Protein AF-A0A0H5Q1N8-F1 (afdb_monomer_lite)

Organism: NCBI:txid198431

Secondary structure (DSSP, 8-state):
--EEHHHHHHHTT--HHHHHHHHHHS-GGGEEEEEETTEEEEEE-HHHHHHHHHHHHHHHHHHHHHHHHHHHHHHHHHHHHHHHHHHHHHHHHHHHHHHHHHHHHHHHHHHHHHHHHHHHHHHHHHHHHHHHHHHHS---------GGGG--

Sequence (152 aa):
MDKTIKELAEQYGMTKQAISYHIKKLPKEYKNFDTKNGVKILMVSPKGQAILEEMLSNKVEKEVSNFGSKELIEVKHQLELAELEIKHLQEQIKDKSEQINSLHQRLEESHKLLDQQQQLCAVSQKKIEELEDKQKEPVEPQQKKSWWKFWI

Radius of gyration: 54.45 Å; chains: 1; bounding box: 88×28×162 Å

Foldseek 3Di:
DWDFLVVLCVVVVHDSVVSVVLLVVDDCVQWDWDQDPNDTTITGHPVRVVVSVVVVVVVVVVVVVVVVVVVVVVVVVVVVVVVVVVVVVVVVVVVVVVVVVVVVVVVVVVVVVVVVVVVVVVVVVVVVVVVVVVVPPPPDPPPPPPPPPPPD

pLDDT: mean 84.8, std 14.1, range [48.09, 98.38]

InterPro domains:
  IPR036388 Winged helix-like DNA-binding domain superfamily [G3DSA:1.10.10.10] (2-93)
  IPR036390 Winged helix DNA-binding domain superfamily [SSF46785] (3-61)

Structure (mmCIF, N/CA/C/O backbone):
data_AF-A0A0H5Q1N8-F1
#
_entry.id   AF-A0A0H5Q1N8-F1
#
loop_
_atom_site.group_PDB
_atom_site.id
_atom_site.type_symbol
_atom_site.label_atom_id
_atom_site.label_alt_id
_atom_site.label_comp_id
_atom_site.label_asym_id
_atom_site.label_entity_id
_atom_site.label_seq_id
_atom_site.pdbx_PDB_ins_code
_atom_site.Cartn_x
_atom_site.Cartn_y
_atom_site.Cartn_z
_atom_site.occupancy
_atom_site.B_iso_or_equiv
_atom_site.auth_seq_id
_atom_site.auth_comp_id
_atom_site.auth_asym_id
_atom_site.auth_atom_id
_atom_site.pdbx_PDB_model_num
ATOM 1 N N . MET A 1 1 ? 21.957 5.514 -58.626 1.00 83.06 1 MET A N 1
ATOM 2 C CA . MET A 1 1 ? 22.757 6.708 -58.971 1.00 83.06 1 MET A CA 1
ATOM 3 C C . MET A 1 1 ? 23.591 7.109 -57.769 1.00 83.06 1 MET A C 1
ATOM 5 O O . MET A 1 1 ? 23.148 6.886 -56.642 1.00 83.06 1 MET A O 1
ATOM 9 N N . ASP A 1 2 ? 24.775 7.664 -58.009 1.00 87.50 2 ASP A N 1
ATOM 10 C CA . ASP A 1 2 ? 25.653 8.173 -56.955 1.00 87.50 2 ASP A CA 1
ATOM 11 C C . ASP A 1 2 ? 25.040 9.438 -56.339 1.00 87.50 2 ASP A C 1
ATOM 13 O O . ASP A 1 2 ? 24.528 10.295 -57.059 1.00 87.50 2 ASP A O 1
ATOM 17 N N . LYS A 1 3 ? 25.064 9.538 -55.007 1.00 90.88 3 LYS A N 1
ATOM 18 C CA . LYS A 1 3 ? 24.462 10.655 -54.262 1.00 90.88 3 LYS A CA 1
ATOM 19 C C . LYS A 1 3 ? 25.506 11.404 -53.456 1.00 90.88 3 LYS A C 1
ATOM 21 O O . LYS A 1 3 ? 26.433 10.814 -52.901 1.00 90.88 3 LYS A O 1
ATOM 26 N N . THR A 1 4 ? 25.340 12.712 -53.368 1.00 92.38 4 THR A N 1
ATOM 27 C CA . THR A 1 4 ? 26.166 13.596 -52.547 1.00 92.38 4 THR A CA 1
ATOM 28 C C . THR A 1 4 ? 25.781 13.507 -51.072 1.00 92.38 4 THR A C 1
ATOM 30 O O . THR 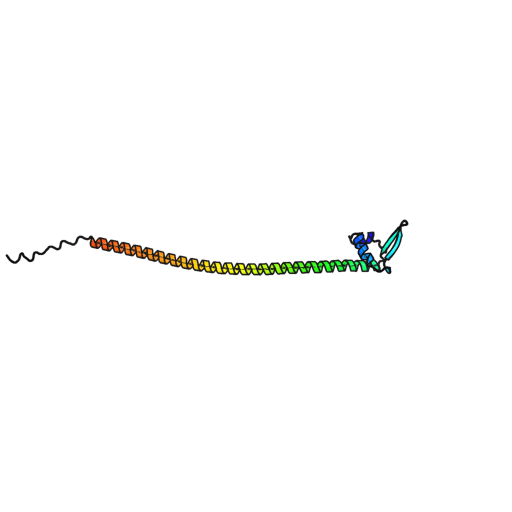A 1 4 ? 24.668 13.126 -50.713 1.00 92.38 4 THR A O 1
ATOM 33 N N . ILE A 1 5 ? 26.679 13.959 -50.190 1.00 90.56 5 ILE A N 1
ATOM 34 C CA . ILE A 1 5 ? 26.382 14.105 -48.752 1.00 90.56 5 ILE A CA 1
ATOM 35 C C . ILE A 1 5 ? 25.119 14.952 -48.526 1.00 90.56 5 ILE A C 1
ATOM 37 O O . ILE A 1 5 ? 24.359 14.676 -47.605 1.00 90.56 5 ILE A O 1
ATOM 41 N N . LYS A 1 6 ? 24.896 15.990 -49.348 1.00 91.94 6 LYS A N 1
ATOM 42 C CA . LYS A 1 6 ? 23.733 16.879 -49.220 1.00 91.94 6 LYS A CA 1
ATOM 43 C C . LYS A 1 6 ? 22.431 16.130 -49.509 1.00 91.94 6 LYS A C 1
ATOM 45 O O . LYS A 1 6 ? 21.514 16.225 -48.708 1.00 91.94 6 LYS A O 1
ATOM 50 N N . GLU A 1 7 ? 22.382 15.383 -50.606 1.00 91.25 7 GLU A N 1
ATOM 51 C CA . GLU A 1 7 ? 21.192 14.614 -50.994 1.00 91.25 7 GLU A CA 1
ATOM 52 C C . GLU A 1 7 ? 20.898 13.496 -49.989 1.00 91.25 7 GLU A C 1
ATOM 54 O O . GLU A 1 7 ? 19.746 13.267 -49.644 1.00 91.25 7 GLU A O 1
ATOM 59 N N . LEU A 1 8 ? 21.935 12.837 -49.462 1.00 90.81 8 LEU A N 1
ATOM 60 C CA . LEU A 1 8 ? 21.773 11.822 -48.417 1.00 90.81 8 LEU A CA 1
ATOM 61 C C . LEU A 1 8 ? 21.286 12.434 -47.095 1.00 90.81 8 LEU A C 1
ATOM 63 O O . LEU A 1 8 ? 20.432 11.862 -46.430 1.00 90.81 8 LEU A O 1
ATOM 67 N N . ALA A 1 9 ? 21.798 13.606 -46.715 1.00 90.94 9 ALA A N 1
ATOM 68 C CA . ALA A 1 9 ? 21.343 14.333 -45.529 1.00 90.94 9 ALA A CA 1
ATOM 69 C C . ALA A 1 9 ? 19.860 14.707 -45.619 1.00 90.94 9 ALA A C 1
ATOM 71 O O . ALA A 1 9 ? 19.118 14.499 -44.664 1.00 90.94 9 ALA A O 1
ATOM 72 N N . GLU A 1 10 ? 19.430 15.195 -46.780 1.00 92.44 10 GLU A N 1
ATOM 73 C CA . GLU A 1 10 ? 18.036 15.543 -47.044 1.00 92.44 10 GLU A CA 1
ATOM 74 C C . GLU A 1 10 ? 17.130 14.303 -47.075 1.00 92.44 10 GLU A C 1
ATOM 76 O O . GLU A 1 10 ? 16.086 14.299 -46.433 1.00 92.44 10 GLU A O 1
ATOM 81 N N . GLN A 1 11 ? 17.569 13.215 -47.720 1.00 89.00 11 GLN A N 1
ATOM 82 C CA . GLN A 1 11 ? 16.819 11.957 -47.789 1.00 89.00 11 GLN A CA 1
ATOM 83 C C . GLN A 1 11 ? 16.587 11.324 -46.409 1.00 89.00 11 GLN A C 1
ATOM 85 O O . GLN A 1 11 ? 15.504 10.810 -46.149 1.00 89.00 11 GLN A O 1
ATOM 90 N N . TYR A 1 12 ? 17.598 11.333 -45.538 1.00 87.31 12 TYR A N 1
ATOM 91 C CA . TYR A 1 12 ? 17.517 10.697 -44.220 1.00 87.31 12 TYR A CA 1
ATOM 92 C C . TYR A 1 12 ? 17.155 11.672 -43.086 1.00 87.31 12 TYR A C 1
ATOM 94 O O . TYR A 1 12 ? 17.229 11.294 -41.920 1.00 87.31 12 TYR A O 1
ATOM 102 N N . GLY A 1 13 ? 16.821 12.932 -43.396 1.00 86.56 13 GLY A N 1
ATOM 103 C CA . GLY A 1 13 ? 16.465 13.945 -42.392 1.00 86.56 13 GLY A CA 1
ATOM 104 C C . GLY A 1 13 ? 17.574 14.247 -41.374 1.00 86.56 13 GLY A C 1
ATOM 105 O O . GLY A 1 13 ? 17.298 14.676 -40.256 1.00 86.56 13 GLY A O 1
ATOM 106 N N . MET A 1 14 ? 18.836 14.005 -41.732 1.00 88.00 14 MET A N 1
ATOM 107 C CA . MET A 1 14 ? 19.992 14.149 -40.846 1.00 88.00 14 MET A CA 1
ATOM 108 C C . MET A 1 14 ? 20.868 15.332 -41.247 1.00 88.00 14 MET A C 1
ATOM 110 O O . MET A 1 14 ? 20.855 15.807 -42.379 1.00 88.00 14 MET A O 1
ATOM 114 N N . THR A 1 15 ? 21.713 15.800 -40.329 1.00 91.12 15 THR A N 1
ATOM 115 C CA . THR A 1 15 ? 22.682 16.849 -40.663 1.00 91.12 15 THR A CA 1
ATOM 116 C C . THR A 1 15 ? 23.763 16.315 -41.609 1.00 91.12 15 THR A C 1
ATOM 118 O O . THR A 1 15 ? 24.187 15.158 -41.532 1.00 91.12 15 THR A O 1
ATOM 121 N N . LYS A 1 16 ? 24.297 17.185 -42.479 1.00 91.62 16 LYS A N 1
ATOM 122 C CA . LYS A 1 16 ? 25.426 16.837 -43.370 1.00 91.62 16 LYS A CA 1
ATOM 123 C C . LYS A 1 16 ? 26.627 16.285 -42.597 1.00 91.62 16 LYS A C 1
ATOM 125 O O . LYS A 1 16 ? 27.355 15.437 -43.105 1.00 91.62 16 LYS A O 1
ATOM 130 N N . GLN A 1 17 ? 26.840 16.776 -41.376 1.00 90.81 17 GLN A N 1
ATOM 131 C CA . GLN A 1 17 ? 27.913 16.323 -40.495 1.00 90.81 17 GLN A CA 1
ATOM 132 C C . GLN A 1 17 ? 27.677 14.889 -40.004 1.00 90.81 17 GLN A C 1
ATOM 134 O O . GLN A 1 17 ? 28.605 14.082 -40.070 1.00 90.81 17 GLN A O 1
ATOM 139 N N . ALA A 1 18 ? 26.450 14.551 -39.590 1.00 87.94 18 ALA A N 1
ATOM 140 C CA . ALA A 1 18 ? 26.089 13.197 -39.170 1.00 87.94 18 ALA A CA 1
ATOM 141 C C . ALA A 1 18 ? 26.283 12.192 -40.314 1.00 87.94 18 ALA A C 1
ATOM 143 O O . ALA A 1 18 ? 27.005 11.207 -40.164 1.00 87.94 18 ALA A O 1
ATOM 144 N N . ILE A 1 19 ? 25.756 12.496 -41.503 1.00 90.56 19 ILE A N 1
ATOM 145 C CA . ILE A 1 19 ? 25.955 11.657 -42.693 1.00 90.56 19 ILE A CA 1
ATOM 146 C C . ILE A 1 19 ? 27.440 11.537 -43.060 1.00 90.56 19 ILE A C 1
ATOM 148 O O . ILE A 1 19 ? 27.921 10.441 -43.343 1.00 90.56 19 ILE A O 1
ATOM 152 N N . SER A 1 20 ? 28.204 12.632 -42.996 1.00 90.06 20 SER A N 1
ATOM 153 C CA . SER A 1 20 ? 29.650 12.617 -43.261 1.00 90.06 20 SER A CA 1
ATOM 154 C C . SER A 1 20 ? 30.413 11.705 -42.293 1.00 90.06 20 SER A C 1
ATOM 156 O O . SER A 1 20 ? 31.319 10.981 -42.708 1.00 90.06 20 SER A O 1
ATOM 158 N N . TYR A 1 21 ? 30.025 11.671 -41.015 1.00 92.38 21 TYR A N 1
ATOM 159 C CA . TYR A 1 21 ? 30.608 10.759 -40.031 1.00 92.38 21 TYR A CA 1
ATOM 160 C C . TYR A 1 21 ? 30.395 9.286 -40.406 1.00 92.38 21 TYR A C 1
ATOM 162 O O . TYR A 1 21 ? 31.340 8.498 -40.347 1.00 92.38 21 TYR A O 1
ATOM 170 N N . HIS A 1 22 ? 29.195 8.914 -40.855 1.00 88.44 22 HIS A N 1
ATOM 171 C CA . HIS A 1 22 ? 28.923 7.546 -41.302 1.00 88.44 22 HIS A CA 1
ATOM 172 C C . HIS A 1 22 ? 29.629 7.216 -42.623 1.00 88.44 22 HIS A C 1
ATOM 174 O O . HIS A 1 22 ? 30.243 6.158 -42.747 1.00 88.44 22 HIS A O 1
ATOM 180 N N . ILE A 1 23 ? 29.668 8.155 -43.572 1.00 88.94 23 ILE A N 1
ATOM 181 C CA . ILE A 1 23 ? 30.400 7.980 -44.833 1.00 88.94 23 ILE A CA 1
ATOM 182 C C . ILE A 1 23 ? 31.898 7.780 -44.585 1.00 88.94 23 ILE A C 1
ATOM 184 O O . ILE A 1 23 ? 32.528 7.000 -45.294 1.00 88.94 23 ILE A O 1
ATOM 188 N N . LYS A 1 24 ? 32.503 8.407 -43.565 1.00 88.75 24 LYS A N 1
ATOM 189 C CA . LYS A 1 24 ? 33.913 8.153 -43.209 1.00 88.75 24 LYS A CA 1
ATOM 190 C C . LYS A 1 24 ? 34.188 6.673 -42.921 1.00 88.75 24 LYS A C 1
ATOM 192 O O . LYS A 1 24 ? 35.255 6.207 -43.311 1.00 88.75 24 LYS A O 1
ATOM 197 N N . LYS A 1 25 ? 33.226 5.946 -42.341 1.00 87.31 25 LYS A N 1
ATOM 198 C CA . LYS A 1 25 ? 33.329 4.513 -42.013 1.00 87.31 25 LYS A CA 1
ATOM 199 C C . LYS A 1 25 ? 33.171 3.586 -43.221 1.00 87.31 25 LYS A C 1
ATOM 201 O O . LYS A 1 25 ? 33.566 2.430 -43.139 1.00 87.31 25 LYS A O 1
ATOM 206 N N . LEU A 1 26 ? 32.632 4.077 -44.340 1.00 88.62 26 LEU A N 1
ATOM 207 C CA . LEU A 1 26 ? 32.528 3.283 -45.563 1.00 88.62 26 LEU A CA 1
ATOM 208 C C . LEU A 1 26 ? 33.919 3.021 -46.173 1.00 88.62 26 LEU A C 1
ATOM 210 O O . LEU A 1 26 ? 34.787 3.904 -46.116 1.00 88.62 26 LEU A O 1
ATOM 214 N N . PRO A 1 27 ? 34.134 1.860 -46.816 1.00 87.62 27 PRO A N 1
ATOM 215 C CA . PRO A 1 27 ? 35.312 1.613 -47.643 1.00 87.62 27 PRO A CA 1
ATOM 216 C C . PRO A 1 27 ? 35.494 2.663 -48.746 1.00 87.62 27 PRO A C 1
ATOM 218 O O . PRO A 1 27 ? 34.530 3.261 -49.230 1.00 87.62 27 PRO A O 1
ATOM 221 N N . LYS A 1 28 ? 36.748 2.901 -49.152 1.00 86.00 28 LYS A N 1
ATOM 222 C CA . LYS A 1 28 ? 37.081 3.899 -50.186 1.00 86.00 28 LYS A CA 1
ATOM 223 C C . LYS A 1 28 ? 36.484 3.551 -51.553 1.00 86.00 28 LYS A C 1
ATOM 225 O O . LYS A 1 28 ? 36.153 4.459 -52.296 1.00 86.00 28 LYS A O 1
ATOM 230 N N . GLU A 1 29 ? 36.282 2.267 -51.835 1.00 86.81 29 GLU A N 1
ATOM 231 C CA . GLU A 1 29 ? 35.690 1.748 -53.081 1.00 86.81 29 GLU A CA 1
ATOM 232 C C . GLU A 1 29 ? 34.264 2.249 -53.339 1.00 86.81 29 GLU A C 1
ATOM 234 O O . GLU A 1 29 ? 33.804 2.281 -54.475 1.00 86.81 29 GLU A O 1
ATOM 239 N N . TYR A 1 30 ? 33.564 2.671 -52.285 1.00 86.56 30 TYR A N 1
ATOM 240 C CA . TYR A 1 30 ? 32.204 3.189 -52.388 1.00 86.56 30 TYR A CA 1
ATOM 241 C C . TYR A 1 30 ? 32.139 4.719 -52.413 1.00 86.56 30 TYR A C 1
ATOM 243 O O . TYR A 1 30 ? 31.036 5.273 -52.405 1.00 86.56 30 TYR A O 1
ATOM 251 N N . LYS A 1 31 ? 33.301 5.385 -52.419 1.00 88.50 31 LYS A N 1
ATOM 252 C CA . LYS A 1 31 ? 33.471 6.839 -52.382 1.00 88.50 31 LYS A CA 1
ATOM 253 C C . LYS A 1 31 ? 34.081 7.309 -53.690 1.00 88.50 31 LYS A C 1
ATOM 255 O O . LYS A 1 31 ? 35.249 7.053 -53.963 1.00 88.50 31 LYS A O 1
ATOM 260 N N . ASN A 1 32 ? 33.307 8.076 -54.436 1.00 86.44 32 ASN A N 1
ATOM 261 C CA . ASN A 1 32 ? 33.738 8.670 -55.689 1.00 86.44 32 ASN A CA 1
ATOM 262 C C . ASN A 1 32 ? 33.812 10.187 -55.543 1.00 86.44 32 ASN A C 1
ATOM 264 O O . ASN A 1 32 ? 33.145 10.779 -54.694 1.00 86.44 32 ASN A O 1
ATOM 268 N N . PHE A 1 33 ? 34.631 10.822 -56.371 1.00 86.12 33 PHE A N 1
ATOM 269 C CA . PHE A 1 33 ? 34.658 12.273 -56.486 1.00 86.12 33 PHE A CA 1
ATOM 270 C C . PHE A 1 33 ? 34.212 12.653 -57.884 1.00 86.12 33 PHE A C 1
ATOM 272 O O . PHE A 1 33 ? 34.771 12.162 -58.860 1.00 86.12 33 PHE A O 1
ATOM 279 N N . ASP A 1 34 ? 33.238 13.547 -57.957 1.00 83.44 34 ASP A N 1
ATOM 280 C CA . ASP A 1 34 ? 32.790 14.141 -59.208 1.00 83.44 34 ASP A CA 1
ATOM 281 C C . ASP A 1 34 ? 33.147 15.629 -59.225 1.00 83.44 34 ASP A C 1
ATOM 283 O O . ASP A 1 34 ? 33.229 16.271 -58.174 1.00 83.44 34 ASP A O 1
ATOM 287 N N . THR A 1 35 ? 33.402 16.181 -60.408 1.00 82.56 35 THR A N 1
ATOM 288 C CA . THR A 1 35 ? 33.743 17.598 -60.561 1.00 82.56 35 THR A CA 1
ATOM 289 C C . THR A 1 35 ? 32.535 18.337 -61.100 1.00 82.56 35 THR A C 1
ATOM 291 O O . THR A 1 35 ? 32.249 18.298 -62.292 1.00 82.56 35 THR A O 1
ATOM 294 N N . LYS A 1 36 ? 31.839 19.058 -60.220 1.00 76.38 36 LYS A N 1
ATOM 295 C CA . LYS A 1 36 ? 30.728 19.931 -60.608 1.00 76.38 36 LYS A CA 1
ATOM 296 C C . LYS A 1 36 ? 31.166 21.376 -60.429 1.00 76.38 36 LYS A C 1
ATOM 298 O O . LYS A 1 36 ? 31.622 21.755 -59.353 1.00 76.38 36 LYS A O 1
ATOM 303 N N . ASN A 1 37 ? 31.054 22.176 -61.488 1.00 76.44 37 ASN A N 1
ATOM 304 C CA . ASN A 1 37 ? 31.408 23.601 -61.491 1.00 76.44 37 ASN A CA 1
ATOM 305 C C . ASN A 1 37 ? 32.845 23.884 -60.998 1.00 76.44 37 ASN A C 1
ATOM 307 O O . ASN A 1 37 ? 33.071 24.816 -60.233 1.00 76.44 37 ASN A O 1
ATOM 311 N N . GLY A 1 38 ? 33.816 23.044 -61.379 1.00 76.00 38 GLY A N 1
ATOM 312 C CA . GLY A 1 38 ? 35.220 23.186 -60.963 1.00 76.00 38 GLY A CA 1
ATOM 313 C C . GLY A 1 38 ? 35.522 22.770 -59.515 1.00 76.00 38 GLY A C 1
ATOM 314 O O . GLY A 1 38 ? 36.674 22.843 -59.093 1.00 76.00 38 GLY A O 1
ATOM 315 N N . VAL A 1 39 ? 34.526 22.292 -58.759 1.00 82.00 39 VAL A N 1
ATOM 316 C CA . VAL A 1 39 ? 34.682 21.832 -57.372 1.00 82.00 39 VAL A CA 1
ATOM 317 C C . VAL A 1 39 ? 34.556 20.311 -57.303 1.00 82.00 39 VAL A C 1
ATOM 319 O O . VAL A 1 39 ? 33.611 19.728 -57.835 1.00 82.00 39 VAL A O 1
ATOM 322 N N . LYS A 1 40 ? 35.497 19.660 -56.608 1.00 83.69 40 LYS A N 1
ATOM 323 C CA . LYS A 1 40 ? 35.438 18.219 -56.319 1.00 83.69 40 LYS A CA 1
ATOM 324 C C . LYS A 1 40 ? 34.409 17.947 -55.221 1.00 83.69 40 LYS A C 1
ATOM 326 O O . LYS A 1 40 ? 34.581 18.389 -54.086 1.00 83.69 40 LYS A O 1
ATOM 331 N N . ILE A 1 41 ? 33.362 17.196 -55.544 1.00 86.88 41 ILE A N 1
ATOM 332 C CA . ILE A 1 41 ? 32.282 16.820 -54.629 1.00 86.88 41 ILE A CA 1
ATOM 333 C C . ILE A 1 41 ? 32.353 15.320 -54.349 1.00 86.88 41 ILE A C 1
ATOM 335 O O . ILE A 1 41 ? 32.429 14.512 -55.271 1.00 86.88 41 ILE A O 1
ATOM 339 N N . LEU A 1 42 ? 32.300 14.949 -53.067 1.00 87.88 42 LEU A N 1
ATOM 340 C CA . LEU A 1 42 ? 32.223 13.552 -52.645 1.00 87.88 42 LEU A CA 1
ATOM 341 C C . LEU A 1 42 ? 30.831 12.978 -52.937 1.00 87.88 42 LEU A C 1
ATOM 343 O O . LEU A 1 42 ? 29.818 13.520 -52.481 1.00 87.88 42 LEU A O 1
ATOM 347 N N . MET A 1 43 ? 30.811 11.846 -53.628 1.00 89.19 43 MET A N 1
ATOM 348 C CA . MET A 1 43 ? 29.624 11.069 -53.945 1.00 89.19 43 MET A CA 1
ATOM 349 C C . MET A 1 43 ? 29.754 9.637 -53.425 1.00 89.19 43 MET A C 1
ATOM 351 O O . MET A 1 43 ? 30.848 9.081 -53.323 1.00 89.19 43 MET A O 1
ATOM 355 N N . VAL A 1 44 ? 28.618 9.043 -53.075 1.00 91.06 44 VAL A N 1
ATOM 356 C CA . VAL A 1 44 ? 28.526 7.684 -52.540 1.00 91.06 44 VAL A CA 1
ATOM 357 C C . VAL A 1 44 ? 27.821 6.796 -53.554 1.00 91.06 44 VAL A C 1
ATOM 359 O O . VAL A 1 44 ? 26.697 7.095 -53.969 1.00 91.06 44 VAL A O 1
ATOM 362 N N . SER A 1 45 ? 28.466 5.687 -53.909 1.00 91.75 45 SER A N 1
ATOM 363 C CA . SER A 1 45 ? 27.913 4.678 -54.821 1.00 91.75 45 SER A CA 1
ATOM 364 C C . SER A 1 45 ? 26.639 4.015 -54.266 1.00 91.75 45 SER A C 1
ATOM 366 O O . SER A 1 45 ? 26.459 3.973 -53.046 1.00 91.75 45 SER A O 1
ATOM 368 N N . PRO A 1 46 ? 25.771 3.417 -55.105 1.00 90.00 46 PRO A N 1
ATOM 369 C CA . PRO A 1 46 ? 24.556 2.736 -54.648 1.00 90.00 46 PRO A CA 1
ATOM 370 C C . PRO A 1 46 ? 24.813 1.639 -53.605 1.00 90.00 46 PRO A C 1
ATOM 372 O O . PRO A 1 46 ? 24.062 1.519 -52.644 1.00 90.00 46 PRO A O 1
ATOM 375 N N . LYS A 1 47 ? 25.912 0.882 -53.740 1.00 87.88 47 LYS A N 1
ATOM 376 C CA . LYS A 1 47 ? 26.305 -0.138 -52.752 1.00 87.88 47 LYS A CA 1
ATOM 377 C C . LYS A 1 47 ? 26.689 0.490 -51.409 1.00 87.88 47 LYS A C 1
ATOM 379 O O . LYS A 1 47 ? 26.284 0.001 -50.362 1.00 87.88 47 LYS A O 1
ATOM 384 N N . GLY A 1 48 ? 27.411 1.613 -51.437 1.00 87.50 48 GLY A N 1
ATOM 385 C CA . GLY A 1 48 ? 27.724 2.383 -50.231 1.00 87.50 48 GLY A CA 1
ATOM 386 C C . GLY A 1 48 ? 26.486 2.983 -49.563 1.00 87.50 48 GLY A C 1
ATOM 387 O O . GLY A 1 48 ? 26.453 3.084 -48.341 1.00 87.50 48 GLY A O 1
ATOM 388 N N . GLN A 1 49 ? 25.465 3.349 -50.345 1.00 90.69 49 GLN A N 1
ATOM 389 C CA . GLN A 1 49 ? 24.184 3.840 -49.825 1.00 90.69 49 GLN A CA 1
ATOM 390 C C . GLN A 1 49 ? 23.410 2.743 -49.083 1.00 90.69 49 GLN A C 1
ATOM 392 O O . GLN A 1 49 ? 22.898 3.026 -48.008 1.00 90.69 49 GLN A O 1
ATOM 397 N N . ALA A 1 50 ? 23.388 1.507 -49.595 1.00 89.00 50 ALA A N 1
ATOM 398 C CA . ALA A 1 50 ? 22.742 0.376 -48.919 1.00 89.00 50 ALA A CA 1
ATOM 399 C C . ALA A 1 50 ? 23.420 0.035 -47.578 1.00 89.00 50 ALA A C 1
ATOM 401 O O . ALA A 1 50 ? 22.756 -0.140 -46.563 1.00 89.00 50 ALA A O 1
ATOM 402 N N . ILE A 1 51 ? 24.758 0.028 -47.545 1.00 87.56 51 ILE A N 1
ATOM 403 C CA . ILE A 1 51 ? 25.521 -0.185 -46.302 1.00 87.56 51 ILE A CA 1
ATOM 404 C C . ILE A 1 51 ? 25.267 0.957 -45.305 1.00 87.56 51 ILE A C 1
ATOM 406 O O . ILE A 1 51 ? 25.167 0.740 -44.099 1.00 87.56 51 ILE A O 1
ATOM 410 N N . LEU A 1 52 ? 25.178 2.193 -45.801 1.00 88.31 52 LEU A N 1
ATOM 411 C CA . LEU A 1 52 ? 24.865 3.354 -44.975 1.00 88.31 52 LEU A CA 1
ATOM 412 C C . LEU A 1 52 ? 23.473 3.228 -44.344 1.00 88.31 52 LEU A C 1
ATOM 414 O O . LEU A 1 52 ? 23.332 3.503 -43.159 1.00 88.31 52 LEU A O 1
ATOM 418 N N . GLU A 1 53 ? 22.477 2.798 -45.114 1.00 88.12 53 GLU A N 1
ATOM 419 C CA . GLU A 1 53 ? 21.112 2.555 -44.641 1.00 88.12 53 GLU A CA 1
ATOM 420 C C . GLU A 1 53 ? 21.082 1.495 -43.531 1.00 88.12 53 GLU A C 1
ATOM 422 O O . GLU A 1 53 ? 20.545 1.747 -42.454 1.00 88.12 53 GLU A O 1
ATOM 427 N N . GLU A 1 54 ? 21.777 0.371 -43.718 1.00 86.06 54 GLU A N 1
ATOM 428 C CA . GLU A 1 54 ? 21.906 -0.681 -42.703 1.00 86.06 54 GLU A CA 1
ATOM 429 C C . GLU A 1 54 ? 22.558 -0.168 -41.401 1.00 86.06 54 GLU A C 1
ATOM 431 O O . GLU A 1 54 ? 22.099 -0.462 -40.294 1.00 86.06 54 GLU A O 1
ATOM 436 N N . MET A 1 55 ? 23.615 0.648 -41.506 1.00 84.69 55 MET A N 1
ATOM 437 C CA . MET A 1 55 ? 24.271 1.253 -40.338 1.00 84.69 55 MET A CA 1
ATOM 438 C C . MET A 1 55 ? 23.352 2.201 -39.560 1.00 84.69 55 MET A C 1
ATOM 440 O O . MET A 1 55 ? 23.508 2.339 -38.344 1.00 84.69 55 MET A O 1
ATOM 444 N N . LEU A 1 56 ? 22.446 2.889 -40.256 1.00 84.62 56 LEU A N 1
ATOM 445 C CA . LEU A 1 56 ? 21.510 3.833 -39.654 1.00 84.62 56 LEU A CA 1
ATOM 446 C C . LEU A 1 56 ? 20.362 3.094 -38.960 1.00 84.62 56 LEU A C 1
ATOM 448 O O . LEU A 1 56 ? 20.088 3.387 -37.796 1.00 84.62 56 LEU A O 1
ATOM 452 N N . SER A 1 57 ? 19.776 2.085 -39.608 1.00 80.31 57 SER A N 1
ATOM 453 C CA . SER A 1 57 ? 18.699 1.263 -39.036 1.00 80.31 57 SER A CA 1
ATOM 454 C C . SER A 1 57 ? 19.145 0.512 -37.776 1.00 80.31 57 SER A C 1
ATOM 456 O O . SER A 1 57 ? 18.498 0.608 -36.734 1.00 80.31 57 SER A O 1
ATOM 458 N N . ASN A 1 58 ? 20.324 -0.120 -37.805 1.00 74.50 58 ASN A N 1
ATOM 459 C CA . ASN A 1 58 ? 20.874 -0.855 -36.656 1.00 74.50 58 ASN A CA 1
ATOM 460 C C . ASN A 1 58 ? 21.126 0.023 -35.416 1.00 74.50 58 ASN A C 1
ATOM 462 O O . ASN A 1 58 ? 21.168 -0.477 -34.289 1.00 74.50 58 ASN A O 1
ATOM 466 N N . LYS A 1 59 ? 21.358 1.330 -35.597 1.00 67.56 59 LYS A N 1
ATOM 467 C CA . LYS A 1 59 ? 21.534 2.263 -34.478 1.00 67.56 59 LYS A CA 1
ATOM 468 C C . LYS A 1 59 ? 20.196 2.571 -33.804 1.00 67.56 59 LYS A C 1
ATOM 470 O O . LYS A 1 59 ? 20.139 2.581 -32.578 1.00 67.56 59 LYS A O 1
ATOM 475 N N . VAL A 1 60 ? 19.145 2.779 -34.597 1.00 63.00 60 VAL A N 1
ATOM 476 C CA . VAL A 1 60 ? 17.792 3.051 -34.093 1.00 63.00 60 VAL A CA 1
ATOM 477 C C . VAL A 1 60 ? 17.283 1.866 -33.274 1.00 63.00 60 VAL A C 1
ATOM 479 O O . VAL A 1 60 ? 16.835 2.056 -32.147 1.00 63.00 60 VAL A O 1
ATOM 482 N N . GLU A 1 61 ? 17.442 0.639 -33.773 1.00 61.22 61 GLU A N 1
ATOM 483 C CA . GLU A 1 61 ? 17.001 -0.569 -33.061 1.00 61.22 61 GLU A CA 1
ATOM 484 C C . GLU A 1 61 ? 17.690 -0.743 -31.698 1.00 61.22 61 GLU A C 1
ATOM 486 O O . GLU A 1 61 ? 17.030 -1.041 -30.702 1.00 61.22 61 GLU A O 1
ATOM 491 N N . LYS A 1 62 ? 19.003 -0.485 -31.623 1.00 61.91 62 LYS A N 1
ATOM 492 C CA . LYS A 1 62 ? 19.775 -0.577 -30.371 1.00 61.91 62 LYS A CA 1
ATOM 493 C C . LYS A 1 62 ? 19.425 0.511 -29.358 1.00 61.91 62 LYS A C 1
ATOM 495 O O . LYS A 1 62 ? 19.496 0.269 -28.153 1.00 61.91 62 LYS A O 1
ATOM 500 N N . GLU A 1 63 ? 19.097 1.717 -29.816 1.00 60.22 63 GLU A N 1
ATOM 501 C CA . GLU A 1 63 ? 18.686 2.802 -28.921 1.00 60.22 63 GLU A CA 1
ATOM 502 C C . GLU A 1 63 ? 17.272 2.557 -28.370 1.00 60.22 63 GLU A C 1
ATOM 504 O O . GLU A 1 63 ? 17.058 2.708 -27.167 1.00 60.22 63 GLU A O 1
ATOM 509 N N . VAL A 1 64 ? 16.340 2.064 -29.196 1.00 59.72 64 VAL A N 1
ATOM 510 C CA . VAL A 1 64 ? 14.967 1.738 -28.767 1.00 59.72 64 VAL A CA 1
ATOM 511 C C . VAL A 1 64 ? 14.942 0.555 -27.789 1.00 59.72 64 VAL A C 1
ATOM 513 O O . VAL A 1 64 ? 14.242 0.613 -26.776 1.00 59.72 64 VAL A O 1
ATOM 516 N N . SER A 1 65 ? 15.741 -0.495 -28.020 1.00 59.22 65 SER A N 1
ATOM 517 C CA . SER A 1 65 ? 15.785 -1.671 -27.134 1.00 59.22 65 SER A CA 1
ATOM 518 C C . SER A 1 65 ? 16.353 -1.362 -25.743 1.00 59.22 65 SER A C 1
ATOM 520 O O . SER A 1 65 ? 15.895 -1.907 -24.736 1.00 59.22 65 SER A O 1
ATOM 522 N N . ASN A 1 66 ? 17.353 -0.480 -25.666 1.00 59.72 66 ASN A N 1
ATOM 523 C CA . ASN A 1 66 ? 17.990 -0.104 -24.402 1.00 59.72 66 ASN A CA 1
ATOM 524 C C . ASN A 1 66 ? 17.156 0.905 -23.605 1.00 59.72 66 ASN A C 1
ATOM 526 O O . ASN A 1 66 ? 17.157 0.864 -22.376 1.00 59.72 66 ASN A O 1
ATOM 530 N N . PHE A 1 67 ? 16.429 1.792 -24.288 1.00 55.78 67 PHE A N 1
ATOM 531 C CA . PHE A 1 67 ? 15.545 2.746 -23.627 1.00 55.78 67 PHE A CA 1
ATOM 532 C C . PHE A 1 67 ? 14.320 2.039 -23.027 1.00 55.78 67 PHE A C 1
ATOM 534 O O . PHE A 1 67 ? 14.059 2.166 -21.831 1.00 55.78 67 PHE A O 1
ATOM 541 N N . GLY A 1 68 ? 13.646 1.191 -23.815 1.00 60.47 68 GLY A N 1
ATOM 542 C CA . GLY A 1 68 ? 12.449 0.476 -23.362 1.00 60.47 68 GLY A CA 1
ATOM 543 C C . GLY A 1 68 ? 12.701 -0.542 -22.245 1.00 60.47 68 GLY A C 1
ATOM 544 O O . GLY A 1 68 ? 11.818 -0.793 -21.431 1.00 60.47 68 GLY A O 1
ATOM 545 N N . SER A 1 69 ? 13.905 -1.115 -22.154 1.00 64.75 69 SER A N 1
ATOM 546 C CA . SER A 1 69 ? 14.238 -2.075 -21.092 1.00 64.75 69 SER A CA 1
ATOM 547 C C . SER A 1 69 ? 14.497 -1.407 -19.742 1.00 64.75 69 SER A C 1
ATOM 549 O O . SER A 1 69 ? 14.068 -1.936 -18.718 1.00 64.75 69 SER A O 1
ATOM 551 N N . LYS A 1 70 ? 15.149 -0.239 -19.713 1.00 72.06 70 LYS A N 1
ATOM 552 C CA . LYS A 1 70 ? 15.462 0.455 -18.456 1.00 72.06 70 LYS A CA 1
ATOM 553 C C . LYS A 1 70 ? 14.217 1.059 -17.803 1.00 72.06 70 LYS A C 1
ATOM 555 O O . LYS A 1 70 ? 14.011 0.869 -16.608 1.00 72.06 70 LYS A O 1
ATOM 560 N N . GLU A 1 71 ? 13.372 1.717 -18.592 1.00 75.44 71 GLU A N 1
ATOM 561 C CA . GLU A 1 71 ? 12.126 2.325 -18.110 1.00 75.44 71 GLU A CA 1
ATOM 562 C C . GLU A 1 71 ? 11.132 1.259 -17.616 1.00 75.44 71 GLU A C 1
ATOM 564 O O . GLU A 1 71 ? 10.519 1.411 -16.562 1.00 75.44 71 GLU A O 1
ATOM 569 N N . LEU A 1 72 ? 11.055 0.107 -18.295 1.00 77.38 72 LEU A N 1
ATOM 570 C CA . LEU A 1 72 ? 10.214 -1.013 -17.865 1.00 77.38 72 LEU A CA 1
ATOM 571 C C . LEU A 1 72 ? 10.670 -1.632 -16.533 1.00 77.38 72 LEU A C 1
ATOM 573 O O . LEU A 1 72 ? 9.831 -2.033 -15.726 1.00 77.38 72 LEU A O 1
ATOM 577 N N . ILE A 1 73 ? 11.982 -1.740 -16.298 1.00 81.19 73 ILE A N 1
ATOM 578 C CA . ILE A 1 73 ? 12.527 -2.248 -15.027 1.00 81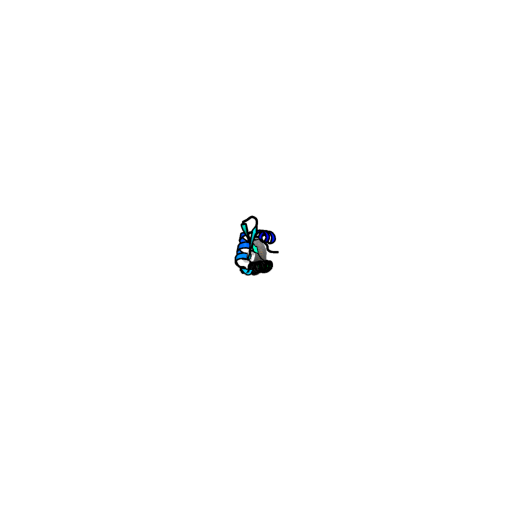.19 73 ILE A CA 1
ATOM 579 C C . ILE A 1 73 ? 12.201 -1.278 -13.888 1.00 81.19 73 ILE A C 1
ATOM 581 O O . ILE A 1 73 ? 11.790 -1.712 -12.814 1.00 81.19 73 ILE A O 1
ATOM 585 N N . GLU A 1 74 ? 12.337 0.024 -14.131 1.00 84.56 74 GLU A N 1
ATOM 586 C CA . GLU A 1 74 ? 12.052 1.052 -13.132 1.00 84.56 74 GLU A CA 1
ATOM 587 C C . GLU A 1 74 ? 10.564 1.099 -12.762 1.00 84.56 74 GLU A C 1
ATOM 589 O O . GLU A 1 74 ? 10.231 1.094 -11.577 1.00 84.56 74 GLU A O 1
ATOM 594 N N . VAL A 1 75 ? 9.666 1.019 -13.749 1.00 87.50 75 VAL A N 1
ATOM 595 C CA . VAL A 1 75 ? 8.215 0.931 -13.509 1.00 87.50 75 VAL A CA 1
ATOM 596 C C . VAL A 1 75 ? 7.850 -0.329 -12.720 1.00 87.50 75 VAL A C 1
ATOM 598 O O . VAL A 1 75 ? 7.049 -0.257 -11.791 1.00 87.50 75 VAL A O 1
ATOM 601 N N . LYS A 1 76 ? 8.452 -1.484 -13.038 1.00 88.56 76 LYS A N 1
ATOM 602 C CA . LYS A 1 76 ? 8.217 -2.725 -12.280 1.00 88.56 76 LYS A CA 1
ATOM 603 C C . LYS A 1 76 ? 8.659 -2.608 -10.825 1.00 88.56 76 LYS A C 1
ATOM 605 O O . LYS A 1 76 ? 7.922 -3.027 -9.942 1.00 88.56 76 LYS A O 1
ATOM 610 N N . HIS A 1 77 ? 9.826 -2.019 -10.580 1.00 90.00 77 HIS A N 1
ATOM 611 C CA . HIS A 1 77 ? 10.327 -1.817 -9.224 1.00 90.00 77 HIS A CA 1
ATOM 612 C C . HIS A 1 77 ? 9.438 -0.850 -8.426 1.00 90.00 77 HIS A C 1
ATOM 614 O O . HIS A 1 77 ? 9.134 -1.104 -7.264 1.00 90.00 77 HIS A O 1
ATOM 620 N N . GLN A 1 78 ? 8.969 0.238 -9.048 1.00 92.12 78 GLN A N 1
ATOM 621 C CA . GLN A 1 78 ? 8.021 1.155 -8.406 1.00 92.12 78 GLN A CA 1
ATOM 622 C C . GLN A 1 78 ? 6.689 0.470 -8.076 1.00 92.12 78 GLN A C 1
ATOM 624 O O . GLN A 1 78 ? 6.142 0.697 -7.000 1.00 92.12 78 GLN A O 1
ATOM 629 N N . LEU A 1 79 ? 6.190 -0.392 -8.968 1.00 93.44 79 LEU A N 1
ATOM 630 C CA . LEU A 1 79 ? 4.973 -1.163 -8.724 1.00 93.44 79 LEU A CA 1
ATOM 631 C C . LEU A 1 79 ? 5.141 -2.124 -7.539 1.00 93.44 79 LEU A C 1
ATOM 633 O O . LEU A 1 79 ? 4.278 -2.171 -6.670 1.00 93.44 79 LEU A O 1
ATOM 637 N N . GLU A 1 80 ? 6.265 -2.839 -7.466 1.00 94.00 80 GLU A N 1
ATOM 638 C CA . GLU A 1 80 ? 6.557 -3.765 -6.366 1.00 94.00 80 GLU A CA 1
ATOM 639 C C . GLU A 1 80 ? 6.655 -3.040 -5.013 1.00 94.00 80 GLU A C 1
ATOM 641 O O . GLU A 1 80 ? 6.089 -3.494 -4.017 1.00 94.00 80 GLU A O 1
ATOM 646 N N . LEU A 1 81 ? 7.300 -1.869 -4.977 1.00 94.50 81 LEU A N 1
ATOM 647 C CA . LEU A 1 81 ? 7.334 -1.027 -3.778 1.00 94.50 81 LEU A CA 1
ATOM 648 C C . LEU A 1 81 ? 5.935 -0.553 -3.368 1.00 94.50 81 LEU A C 1
ATOM 650 O O . LEU A 1 81 ? 5.592 -0.627 -2.189 1.00 94.50 81 LEU A O 1
ATOM 654 N N . ALA A 1 82 ? 5.118 -0.115 -4.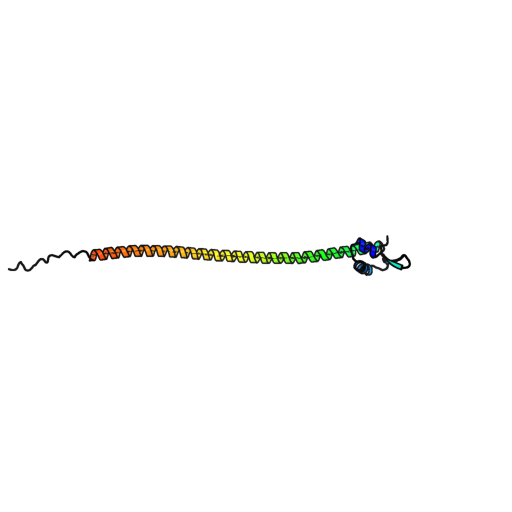329 1.00 95.25 82 ALA A N 1
ATOM 655 C CA . ALA A 1 82 ? 3.747 0.310 -4.062 1.00 95.25 82 ALA A CA 1
ATOM 656 C C . ALA A 1 82 ? 2.887 -0.848 -3.525 1.00 95.25 82 ALA A C 1
ATOM 658 O O . ALA A 1 82 ? 2.109 -0.662 -2.592 1.00 95.25 82 ALA A O 1
ATOM 659 N N . GLU A 1 83 ? 3.046 -2.061 -4.058 1.00 95.50 83 GLU A N 1
ATOM 660 C CA . GLU A 1 83 ? 2.351 -3.252 -3.557 1.00 95.50 83 GLU A CA 1
ATOM 661 C C . GLU A 1 83 ? 2.755 -3.605 -2.119 1.00 95.50 83 GLU A C 1
ATOM 663 O O . GLU A 1 83 ? 1.898 -3.976 -1.311 1.00 95.50 83 GLU A O 1
ATOM 668 N N . LEU A 1 84 ? 4.041 -3.482 -1.779 1.00 96.38 84 LEU A N 1
ATOM 669 C CA . LEU A 1 84 ? 4.524 -3.685 -0.411 1.00 96.38 84 LEU A CA 1
ATOM 670 C C . LEU A 1 84 ? 3.969 -2.629 0.549 1.00 96.38 84 LEU A C 1
ATOM 672 O O . LEU A 1 84 ? 3.522 -2.976 1.643 1.00 96.38 84 LEU A O 1
ATOM 676 N N . GLU A 1 85 ? 3.943 -1.363 0.135 1.00 96.75 85 GLU A N 1
ATOM 677 C CA . GLU A 1 85 ? 3.381 -0.272 0.933 1.00 96.75 85 GLU A CA 1
ATOM 678 C C . GLU A 1 85 ? 1.878 -0.466 1.168 1.00 96.75 85 GLU A C 1
ATOM 680 O O . GLU A 1 85 ? 1.412 -0.361 2.302 1.00 96.75 85 GLU A O 1
ATOM 685 N N . ILE A 1 86 ? 1.124 -0.856 0.134 1.00 97.44 86 ILE A N 1
ATOM 686 C CA . ILE A 1 86 ? -0.304 -1.176 0.256 1.00 97.44 86 ILE A CA 1
ATOM 687 C C . ILE A 1 86 ? -0.525 -2.317 1.252 1.00 97.44 86 ILE A C 1
ATOM 689 O O . ILE A 1 86 ? -1.383 -2.195 2.127 1.00 97.44 86 ILE A O 1
ATOM 693 N N . LYS A 1 87 ? 0.247 -3.408 1.162 1.00 97.38 87 LYS A N 1
ATOM 694 C CA . LYS A 1 87 ? 0.138 -4.533 2.107 1.00 97.38 87 LYS A CA 1
ATOM 695 C C . LYS A 1 87 ? 0.420 -4.092 3.540 1.00 97.38 87 LYS A C 1
ATOM 697 O O . LYS A 1 87 ? -0.340 -4.431 4.444 1.00 97.38 87 LYS A O 1
ATOM 702 N N . HIS A 1 88 ? 1.469 -3.299 3.739 1.00 97.38 88 HIS A N 1
ATOM 703 C CA . HIS A 1 88 ? 1.822 -2.788 5.058 1.00 97.38 88 HIS A CA 1
ATOM 704 C C . HIS A 1 88 ? 0.728 -1.877 5.637 1.00 97.38 88 HIS A C 1
ATOM 706 O O . HIS A 1 88 ? 0.363 -2.003 6.806 1.00 97.38 88 HIS A O 1
ATOM 712 N N . LEU A 1 89 ? 0.152 -0.992 4.819 1.00 97.88 89 LEU A N 1
ATOM 713 C CA . LEU A 1 89 ? -0.962 -0.136 5.229 1.00 97.88 89 LEU A CA 1
ATOM 714 C C . LEU A 1 89 ? -2.221 -0.949 5.558 1.00 97.88 89 LEU A C 1
ATOM 716 O O . LEU A 1 89 ? -2.905 -0.641 6.533 1.00 97.88 89 LEU A O 1
ATOM 720 N N . GLN A 1 90 ? -2.523 -1.999 4.792 1.00 97.81 90 GLN A N 1
ATOM 721 C CA . GLN A 1 90 ? -3.649 -2.896 5.071 1.00 97.81 90 GLN A CA 1
ATOM 722 C C . GLN A 1 90 ? -3.493 -3.619 6.412 1.00 97.81 90 GLN A C 1
ATOM 724 O O . GLN A 1 90 ? -4.457 -3.699 7.175 1.00 97.81 90 GLN A O 1
ATOM 729 N N . GLU A 1 91 ? -2.291 -4.105 6.721 1.00 97.75 91 GLU A N 1
ATOM 730 C CA . GLU A 1 91 ? -1.985 -4.739 8.005 1.00 97.75 91 GLU A CA 1
ATOM 731 C C . GLU A 1 91 ? -2.151 -3.749 9.166 1.00 97.75 91 GLU A C 1
ATOM 733 O O . GLU A 1 91 ? -2.882 -4.026 10.115 1.00 97.75 91 GLU A O 1
ATOM 738 N N . GLN A 1 92 ? -1.615 -2.530 9.035 1.00 97.81 92 GLN A N 1
ATOM 739 C CA . GLN A 1 92 ? -1.810 -1.482 10.041 1.00 97.81 92 GLN A CA 1
ATOM 740 C C . GLN A 1 92 ? -3.285 -1.118 10.255 1.00 97.81 92 GLN A C 1
ATOM 742 O O . GLN A 1 92 ? -3.705 -0.872 11.388 1.00 97.81 92 GLN A O 1
ATOM 747 N N . ILE A 1 93 ? -4.079 -1.044 9.181 1.00 98.12 93 ILE A N 1
ATOM 748 C CA . ILE A 1 93 ? -5.521 -0.781 9.277 1.00 98.12 93 ILE A CA 1
ATOM 749 C C . ILE A 1 93 ? -6.206 -1.908 10.048 1.00 98.12 93 ILE A C 1
ATOM 751 O O . ILE A 1 93 ? -7.039 -1.631 10.916 1.00 98.12 93 ILE A O 1
ATOM 755 N N . LYS A 1 94 ? -5.855 -3.164 9.760 1.00 98.12 94 LYS A N 1
ATOM 756 C CA . LYS A 1 94 ? -6.409 -4.327 10.451 1.00 98.12 94 LYS A CA 1
ATOM 757 C C . LYS A 1 94 ? -6.091 -4.285 11.947 1.00 98.12 94 LYS A C 1
ATOM 759 O O . LYS A 1 94 ? -7.021 -4.316 12.750 1.00 98.12 94 LYS A O 1
ATOM 764 N N . ASP A 1 95 ? -4.825 -4.095 12.309 1.00 98.00 95 ASP A N 1
ATOM 765 C CA . ASP A 1 95 ? -4.385 -4.029 13.707 1.00 98.00 95 ASP A CA 1
ATOM 766 C C . ASP A 1 95 ? -5.080 -2.894 14.470 1.00 98.00 95 ASP A C 1
ATOM 768 O O . ASP A 1 95 ? -5.592 -3.081 15.576 1.00 98.00 95 ASP A O 1
ATOM 772 N N . LYS A 1 96 ? -5.163 -1.702 13.864 1.00 97.81 96 LYS A N 1
ATOM 773 C CA . LYS A 1 96 ? -5.880 -0.562 14.456 1.00 97.81 96 LYS A CA 1
ATOM 774 C C . LYS A 1 96 ? -7.372 -0.846 14.619 1.00 97.81 96 LYS A C 1
ATOM 776 O O . LYS A 1 96 ? -7.949 -0.456 15.631 1.00 97.81 96 LYS A O 1
ATOM 781 N N . SER A 1 97 ? -7.996 -1.525 13.660 1.00 97.94 97 SER A N 1
ATOM 782 C CA . SER A 1 97 ? -9.415 -1.893 13.741 1.00 97.94 97 SER A CA 1
ATOM 783 C C . SER A 1 97 ? -9.669 -2.879 14.883 1.00 97.94 97 SER A C 1
ATOM 785 O O . SER A 1 97 ? -10.623 -2.714 15.642 1.00 97.94 97 SER A O 1
ATOM 787 N N . GLU A 1 98 ? -8.791 -3.868 15.062 1.00 98.12 98 GLU A N 1
ATOM 788 C CA . GLU A 1 98 ? -8.860 -4.816 16.180 1.00 98.12 98 GLU A CA 1
ATOM 789 C C . GLU A 1 98 ? -8.685 -4.113 17.535 1.00 98.12 98 GLU A C 1
ATOM 791 O O . GLU A 1 98 ? -9.465 -4.350 18.463 1.00 98.12 98 GLU A O 1
ATOM 796 N N . GLN A 1 99 ? -7.734 -3.179 17.640 1.00 98.06 99 GLN A N 1
ATOM 797 C CA . GLN A 1 99 ? -7.560 -2.356 18.842 1.00 98.06 99 GLN A CA 1
ATOM 798 C C . GLN A 1 99 ? -8.804 -1.514 19.152 1.00 98.06 99 GLN A C 1
ATOM 800 O O . GLN A 1 99 ? -9.240 -1.464 20.302 1.00 98.06 99 GLN A O 1
ATOM 805 N N . ILE A 1 100 ? -9.405 -0.882 18.138 1.00 98.25 100 ILE A N 1
ATOM 806 C CA . ILE A 1 100 ? -10.636 -0.096 18.296 1.00 98.25 100 ILE A CA 1
ATOM 807 C C . ILE A 1 100 ? -11.785 -0.979 18.788 1.00 98.25 100 ILE A C 1
ATOM 809 O O . ILE A 1 100 ? -12.528 -0.559 19.675 1.00 98.25 100 ILE A O 1
ATOM 813 N N . ASN A 1 101 ? -11.926 -2.194 18.255 1.00 98.12 101 ASN A N 1
ATOM 814 C CA . ASN A 1 101 ? -12.965 -3.131 18.687 1.00 98.12 101 ASN A CA 1
ATOM 815 C C . ASN A 1 101 ? -12.772 -3.561 20.148 1.00 98.12 101 ASN A C 1
ATOM 817 O O . ASN A 1 101 ? -13.728 -3.545 20.921 1.00 98.12 101 ASN A O 1
ATOM 821 N N . SER A 1 102 ? -11.538 -3.876 20.547 1.00 97.88 102 SER A N 1
ATOM 822 C CA . SER A 1 102 ? -11.201 -4.212 21.937 1.00 97.88 102 SER A CA 1
ATOM 823 C C . SER A 1 102 ? -11.505 -3.055 22.898 1.00 97.88 102 SER A C 1
ATOM 825 O O . SER A 1 102 ? -12.126 -3.245 23.947 1.00 97.88 102 SER A O 1
ATOM 827 N N . LEU A 1 103 ? -11.149 -1.824 22.515 1.00 98.25 103 LEU A N 1
ATOM 828 C CA . LEU A 1 103 ? -11.467 -0.631 23.300 1.00 98.25 103 LEU A CA 1
ATOM 829 C C . LEU A 1 103 ? -12.977 -0.395 23.411 1.00 98.25 103 LEU A C 1
ATOM 831 O O . LEU A 1 103 ? -13.446 -0.067 24.499 1.00 98.25 103 LEU A O 1
ATOM 835 N N . HIS A 1 104 ? -13.742 -0.599 22.334 1.00 98.19 104 HIS A N 1
ATOM 836 C CA . HIS A 1 104 ? -15.204 -0.495 22.373 1.00 98.19 104 HIS A CA 1
ATOM 837 C C . HIS A 1 104 ? -15.838 -1.535 23.297 1.00 98.19 104 HIS A C 1
ATOM 839 O O . HIS A 1 104 ? -16.715 -1.178 24.077 1.00 98.19 104 HIS A O 1
ATOM 845 N N . GLN A 1 105 ? -15.380 -2.790 23.264 1.00 98.19 105 GLN A N 1
ATOM 846 C CA . GLN A 1 105 ? -15.877 -3.830 24.172 1.00 98.19 105 GLN A CA 1
ATOM 847 C C . GLN A 1 105 ? -15.628 -3.457 25.634 1.00 98.19 105 GLN A C 1
ATOM 849 O O . GLN A 1 105 ? -16.543 -3.490 26.454 1.00 98.19 105 GLN A O 1
ATOM 854 N N . ARG A 1 106 ? -14.411 -3.007 25.952 1.00 97.38 106 ARG A N 1
ATOM 855 C CA . ARG A 1 106 ? -14.066 -2.572 27.309 1.00 97.38 106 ARG A CA 1
ATOM 856 C C . ARG A 1 106 ? -14.866 -1.344 27.749 1.00 97.38 106 ARG A C 1
ATOM 858 O O . ARG A 1 106 ? -15.226 -1.229 28.921 1.00 97.38 106 ARG A O 1
ATOM 865 N N . LEU A 1 107 ? -15.141 -0.423 26.825 1.00 98.19 107 LEU A N 1
ATOM 866 C CA . LEU A 1 107 ? -16.021 0.714 27.074 1.00 98.19 107 LEU A CA 1
ATOM 867 C C . LEU A 1 107 ? -17.429 0.211 27.419 1.00 98.19 107 LEU A C 1
ATOM 869 O O . LEU A 1 107 ? -17.968 0.579 28.456 1.00 98.19 107 LEU A O 1
ATOM 873 N N . GLU A 1 108 ? -17.998 -0.681 26.612 1.00 98.25 108 GLU A N 1
ATOM 874 C CA . GLU A 1 108 ? -19.332 -1.241 26.844 1.00 98.25 108 GLU A CA 1
ATOM 875 C C . GLU A 1 108 ? -19.437 -1.951 28.205 1.00 98.25 108 GLU A C 1
ATOM 877 O O . GLU A 1 108 ? -20.397 -1.737 28.947 1.00 98.25 108 GLU A O 1
ATOM 882 N N . GLU A 1 109 ? -18.430 -2.742 28.577 1.00 98.06 109 GLU A N 1
ATOM 883 C CA . GLU A 1 109 ? -18.338 -3.376 29.897 1.00 98.06 109 GLU A CA 1
ATOM 884 C C . GLU A 1 109 ? -18.293 -2.344 31.031 1.00 98.06 109 GLU A C 1
ATOM 886 O O . GLU A 1 109 ? -19.026 -2.471 32.012 1.00 98.06 109 GLU A O 1
ATOM 891 N N . SER A 1 110 ? -17.486 -1.290 30.883 1.00 98.00 110 SER A N 1
ATOM 892 C CA . SER A 1 110 ? -17.407 -0.193 31.853 1.00 98.00 110 SER A CA 1
ATOM 893 C C . SER A 1 110 ? -18.757 0.510 32.031 1.00 98.00 110 SER A C 1
ATOM 895 O O . SER A 1 110 ? -19.187 0.757 33.157 1.00 98.00 110 SER A O 1
ATOM 897 N N . HIS A 1 111 ? -19.475 0.771 30.933 1.00 97.81 111 HIS A N 1
ATOM 898 C CA . HIS A 1 111 ? -20.812 1.366 30.977 1.00 97.81 111 HIS A CA 1
ATOM 899 C C . HIS A 1 111 ? -21.825 0.453 31.683 1.00 97.81 111 HIS A C 1
ATOM 901 O O . HIS A 1 111 ? -22.612 0.940 32.493 1.00 97.81 111 HIS A O 1
ATOM 907 N N . LYS A 1 112 ? -21.782 -0.865 31.436 1.00 98.19 112 LYS A N 1
ATOM 908 C CA . LYS A 1 112 ? -22.636 -1.842 32.136 1.00 98.19 112 LYS A CA 1
ATOM 909 C C . LYS A 1 112 ? -22.355 -1.873 33.637 1.00 98.19 112 LYS A C 1
ATOM 911 O O . LYS A 1 112 ? -23.290 -1.854 34.431 1.00 98.19 112 LYS A O 1
ATOM 916 N N . LEU A 1 113 ? -21.082 -1.895 34.032 1.00 98.12 113 LEU A N 1
ATOM 917 C CA . LEU A 1 113 ? -20.688 -1.870 35.444 1.00 98.12 113 LEU A CA 1
ATOM 918 C C . LEU A 1 113 ? -21.111 -0.566 36.128 1.00 98.12 113 LEU A C 1
ATOM 920 O O . LEU A 1 113 ? -21.574 -0.587 37.267 1.00 98.12 113 LEU A O 1
ATOM 924 N N . LEU A 1 114 ? -20.988 0.566 35.432 1.00 98.19 114 LEU A N 1
ATOM 925 C CA . LEU A 1 114 ? -21.424 1.860 35.944 1.00 98.19 114 LEU A CA 1
ATOM 926 C C . LEU A 1 114 ? -22.940 1.896 36.172 1.00 98.19 114 LEU A C 1
ATOM 928 O O . LEU A 1 114 ? -23.377 2.343 37.230 1.00 98.19 114 LEU A O 1
ATOM 932 N N . ASP A 1 115 ? -23.729 1.398 35.219 1.00 98.38 115 ASP A N 1
ATOM 933 C CA . ASP A 1 115 ? -25.188 1.304 35.351 1.00 98.38 115 ASP A CA 1
ATOM 934 C C . ASP A 1 115 ? -25.585 0.406 36.536 1.00 98.38 115 ASP A C 1
ATOM 936 O O . ASP A 1 115 ? -26.378 0.805 37.390 1.00 98.38 115 ASP A O 1
ATOM 940 N N . GLN A 1 116 ? -24.943 -0.759 36.676 1.00 97.94 116 GLN A N 1
ATOM 941 C CA . GLN A 1 116 ? -25.142 -1.641 37.832 1.00 97.94 116 GLN A CA 1
ATOM 942 C C . GLN A 1 116 ? -24.826 -0.933 39.155 1.00 97.94 116 GLN A C 1
ATOM 944 O O . GLN A 1 116 ? -25.606 -1.015 40.106 1.00 97.94 116 GLN A O 1
ATOM 949 N N . GLN A 1 117 ? -23.715 -0.197 39.221 1.00 97.81 117 GLN A N 1
ATOM 950 C CA . GLN A 1 117 ? -23.333 0.547 40.418 1.00 97.81 117 GLN A CA 1
ATOM 951 C C . GLN A 1 117 ? -24.342 1.656 40.750 1.00 97.81 117 GLN A C 1
ATOM 953 O O . GLN A 1 117 ? -24.672 1.854 41.921 1.00 97.81 117 GLN A O 1
ATOM 958 N N . GLN A 1 118 ? -24.855 2.368 39.742 1.00 97.44 118 GLN A N 1
ATOM 959 C CA . GLN A 1 118 ? -25.879 3.401 39.925 1.00 97.44 118 GLN A CA 1
ATOM 960 C C . GLN A 1 118 ? -27.184 2.807 40.466 1.00 97.44 118 GLN A C 1
ATOM 962 O O . GLN A 1 118 ? -27.753 3.343 41.420 1.00 97.44 118 GLN A O 1
ATOM 967 N N . GLN A 1 119 ? -27.625 1.672 39.918 1.00 97.75 119 GLN A N 1
ATOM 968 C CA . GLN A 1 119 ? -28.818 0.967 40.389 1.00 97.75 119 GLN A CA 1
ATOM 969 C C . GLN A 1 119 ? -28.663 0.486 41.835 1.00 97.75 119 GLN A C 1
ATOM 971 O O . GLN A 1 119 ? -29.545 0.729 42.661 1.00 97.75 119 GLN A O 1
ATOM 976 N N . LEU A 1 120 ? -27.533 -0.146 42.167 1.00 97.56 120 LEU A N 1
ATOM 977 C CA . LEU A 1 120 ? -27.249 -0.601 43.529 1.00 97.56 120 LEU A CA 1
ATOM 978 C C . LEU A 1 120 ? -27.227 0.565 44.520 1.00 97.56 120 LEU A C 1
ATOM 980 O O . LEU A 1 120 ? -27.829 0.460 45.587 1.00 97.56 120 LEU A O 1
ATOM 984 N N . CYS A 1 121 ? -26.603 1.686 44.149 1.00 96.88 121 CYS A N 1
ATOM 985 C CA . CYS A 1 121 ? -26.555 2.889 44.975 1.00 96.88 121 CYS A CA 1
ATOM 986 C C . CYS A 1 121 ? -27.964 3.448 45.247 1.00 96.88 121 CYS A C 1
ATOM 988 O O . CYS A 1 121 ? -28.312 3.743 46.392 1.00 96.88 121 CYS A O 1
ATOM 990 N N . ALA A 1 122 ? -28.816 3.510 44.218 1.00 96.75 122 ALA A N 1
ATOM 991 C CA . ALA A 1 122 ? -30.202 3.952 44.357 1.00 96.75 122 ALA A CA 1
ATOM 992 C C . ALA A 1 122 ? -31.021 3.028 45.276 1.00 96.75 122 AL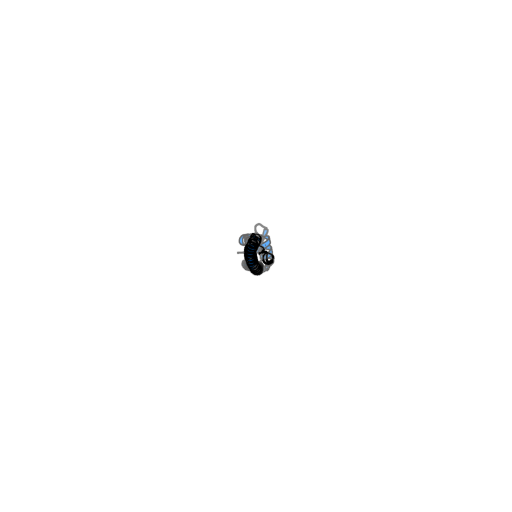A A C 1
ATOM 994 O O . ALA A 1 122 ? -31.800 3.505 46.102 1.00 96.75 122 ALA A O 1
ATOM 995 N N . VAL A 1 123 ? -30.835 1.708 45.167 1.00 96.56 123 VAL A N 1
ATOM 996 C CA . VAL A 1 123 ? -31.485 0.728 46.052 1.00 96.56 123 VAL A CA 1
ATOM 997 C C . VA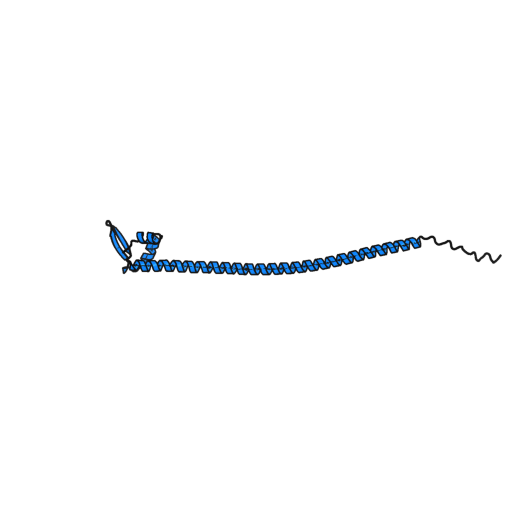L A 1 123 ? -30.982 0.867 47.488 1.00 96.56 123 VAL A C 1
ATOM 999 O O . VAL A 1 123 ? -31.795 0.885 48.413 1.00 96.56 123 VAL A O 1
ATOM 1002 N N . SER A 1 124 ? -29.669 1.004 47.695 1.00 94.12 124 SER A N 1
ATOM 1003 C CA . SER A 1 124 ? -29.106 1.191 49.034 1.00 94.12 124 SER A CA 1
ATOM 1004 C C . SER A 1 124 ? -29.584 2.485 49.682 1.00 94.12 124 SER A C 1
ATOM 1006 O O . SER A 1 124 ? -29.935 2.467 50.856 1.00 94.12 124 SER A O 1
ATOM 1008 N N . GLN A 1 125 ? -29.678 3.575 48.915 1.00 94.31 125 GLN A N 1
ATOM 1009 C CA . GLN A 1 125 ? -30.147 4.867 49.409 1.00 94.31 125 GLN A CA 1
ATOM 1010 C C . GLN A 1 125 ? -31.601 4.780 49.883 1.00 94.31 125 GLN A C 1
ATOM 1012 O O . GLN A 1 125 ? -31.895 5.133 51.023 1.00 94.31 125 GLN A O 1
ATOM 1017 N N . LYS A 1 126 ? -32.488 4.192 49.067 1.00 94.50 126 LYS A N 1
ATOM 1018 C CA . LYS A 1 126 ? -33.879 3.923 49.470 1.00 94.50 126 LYS A CA 1
ATOM 1019 C C . LYS A 1 126 ? -33.954 3.064 50.727 1.00 94.50 126 LYS A C 1
ATOM 1021 O O . LYS A 1 126 ? -34.793 3.296 51.590 1.00 94.50 126 LYS A O 1
ATOM 1026 N N . LYS A 1 127 ? -33.077 2.063 50.847 1.00 93.62 127 LYS A N 1
ATOM 1027 C CA . LYS A 1 127 ? -33.079 1.183 52.016 1.00 93.62 127 LYS A CA 1
ATOM 1028 C C . LYS A 1 127 ? -32.641 1.898 53.289 1.00 93.62 127 LYS A C 1
ATOM 1030 O O . LYS A 1 127 ? -33.189 1.612 54.349 1.00 93.62 127 LYS A O 1
ATOM 1035 N N . ILE A 1 128 ? -31.669 2.799 53.184 1.00 93.50 128 ILE A N 1
ATOM 1036 C CA . ILE A 1 128 ? -31.229 3.646 54.294 1.00 93.50 128 ILE A CA 1
ATOM 1037 C C . ILE A 1 128 ? -32.376 4.561 54.727 1.00 93.50 128 ILE A C 1
ATOM 1039 O O . ILE A 1 128 ? -32.703 4.567 55.908 1.00 93.50 128 ILE A O 1
ATOM 1043 N N . GLU A 1 129 ? -33.048 5.228 53.786 1.00 91.94 129 GLU A N 1
ATOM 1044 C CA . GLU A 1 129 ? -34.217 6.079 54.065 1.00 91.94 129 GLU A CA 1
ATOM 1045 C C . GLU A 1 129 ? -35.330 5.305 54.793 1.00 91.94 129 GLU A C 1
ATOM 1047 O O . GLU A 1 129 ? -35.769 5.718 55.863 1.00 91.94 129 GLU A O 1
ATOM 1052 N N . GLU A 1 130 ? -35.705 4.114 54.305 1.00 91.75 130 GLU A N 1
ATOM 1053 C CA . GLU A 1 130 ? -36.687 3.248 54.981 1.00 91.75 130 GLU A CA 1
ATOM 1054 C C . GLU A 1 130 ? -36.287 2.881 56.422 1.00 91.75 130 GLU A C 1
ATOM 1056 O O . GLU A 1 130 ? -37.146 2.710 57.291 1.00 91.75 130 GLU A O 1
ATOM 1061 N N . LEU A 1 131 ? -34.993 2.666 56.679 1.00 89.19 131 LEU A N 1
ATOM 1062 C CA . LEU A 1 131 ? -34.488 2.311 58.007 1.00 89.19 131 LEU A CA 1
ATOM 1063 C C . LEU A 1 131 ? -34.437 3.524 58.939 1.00 89.19 131 LEU A C 1
ATOM 1065 O O . LEU A 1 131 ? -34.743 3.384 60.124 1.00 89.19 131 LEU A O 1
ATOM 1069 N N . GLU A 1 132 ? -34.065 4.693 58.421 1.00 87.62 132 GLU A N 1
ATOM 1070 C CA . GLU A 1 132 ? -34.104 5.954 59.160 1.00 87.62 132 GLU A CA 1
ATOM 1071 C C . GLU A 1 132 ? -35.537 6.329 59.545 1.00 87.62 132 GLU A C 1
ATOM 1073 O O . GLU A 1 132 ? -35.775 6.734 60.683 1.00 87.62 132 GLU A O 1
ATOM 1078 N N . ASP A 1 133 ? -36.501 6.133 58.645 1.00 83.50 133 ASP A N 1
ATOM 1079 C CA . ASP A 1 133 ? -37.917 6.389 58.917 1.00 83.50 133 ASP A CA 1
ATOM 1080 C C . ASP A 1 133 ? -38.470 5.435 59.984 1.00 83.50 133 ASP A C 1
ATOM 1082 O O . ASP A 1 133 ? -39.133 5.876 60.924 1.00 83.50 133 ASP A O 1
ATOM 1086 N N . LYS A 1 134 ? -38.110 4.144 59.933 1.00 79.12 134 LYS A N 1
ATOM 1087 C CA . LYS A 1 134 ? -38.470 3.171 60.982 1.00 79.12 134 LYS A CA 1
ATOM 1088 C C . LYS A 1 134 ? -37.853 3.481 62.345 1.00 79.12 134 LYS A C 1
ATOM 1090 O O . LYS A 1 134 ? -38.445 3.138 63.361 1.00 79.12 134 LYS A O 1
ATOM 1095 N N . GLN A 1 135 ? -36.675 4.105 62.395 1.00 67.88 135 GLN A N 1
ATOM 1096 C CA . GLN A 1 135 ? -36.073 4.555 63.658 1.00 67.88 135 GLN A CA 1
ATOM 1097 C C . GLN A 1 135 ? -36.711 5.841 64.203 1.00 67.88 135 GLN A C 1
ATOM 1099 O O . GLN A 1 135 ? -36.593 6.111 65.398 1.00 67.88 135 GLN A O 1
ATOM 1104 N N . LYS A 1 136 ? -37.374 6.632 63.351 1.00 63.03 136 LYS A N 1
ATOM 1105 C CA . LYS A 1 136 ? -38.092 7.856 63.737 1.00 63.03 136 LYS A CA 1
ATOM 1106 C C . LYS A 1 136 ? -39.549 7.609 64.132 1.00 63.03 136 LYS A C 1
ATOM 1108 O O . LYS A 1 136 ? -40.159 8.524 64.688 1.00 63.03 136 LYS A O 1
ATOM 1113 N N . GLU A 1 137 ? -40.110 6.421 63.887 1.00 51.53 137 GLU A N 1
ATOM 1114 C CA . GLU A 1 137 ? -41.413 6.065 64.456 1.00 51.53 137 GLU A CA 1
ATOM 1115 C C . GLU A 1 137 ? -41.345 6.180 65.989 1.00 51.53 137 GLU A C 1
ATOM 1117 O O . GLU A 1 137 ? -40.413 5.659 66.613 1.00 51.53 137 GLU A O 1
ATOM 1122 N N . PRO A 1 138 ? -42.288 6.902 66.624 1.00 49.75 138 PRO A N 1
ATOM 1123 C CA . PRO A 1 138 ? -42.250 7.107 68.058 1.00 49.75 138 PRO A CA 1
ATOM 1124 C C . PRO A 1 138 ? -42.346 5.744 68.731 1.00 49.75 138 PRO A C 1
ATOM 1126 O O . PRO A 1 138 ? -43.318 5.018 68.531 1.00 49.75 138 PRO A O 1
ATOM 1129 N N . VAL A 1 139 ? -41.341 5.411 69.545 1.00 55.62 139 VAL A N 1
ATOM 1130 C CA . VAL A 1 139 ? -41.427 4.313 70.508 1.00 55.62 139 VAL A CA 1
ATOM 1131 C C . VAL A 1 139 ? -42.734 4.525 71.263 1.00 55.62 139 VAL A C 1
ATOM 1133 O O . VAL A 1 139 ? -42.850 5.489 72.026 1.00 55.62 139 VAL A O 1
ATOM 1136 N N . GLU A 1 140 ? -43.733 3.678 70.991 1.00 53.50 140 GLU A N 1
ATOM 1137 C CA . GLU A 1 140 ? -45.002 3.685 71.712 1.00 53.50 140 GLU A CA 1
ATOM 1138 C C . GLU A 1 140 ? -44.679 3.806 73.201 1.00 53.50 140 GLU A C 1
ATOM 1140 O O . GLU A 1 140 ? -43.796 3.081 73.684 1.00 53.50 140 GLU A O 1
ATOM 1145 N N . PRO A 1 141 ? -45.324 4.720 73.948 1.00 48.09 141 PRO A N 1
ATOM 1146 C CA . PRO A 1 141 ? -45.048 4.852 75.361 1.00 48.09 141 PRO A CA 1
ATOM 1147 C C . PRO A 1 141 ? -45.409 3.522 76.011 1.00 48.09 141 PRO A C 1
ATOM 1149 O O . PRO A 1 141 ? -46.583 3.234 76.250 1.00 48.09 141 PRO A O 1
ATOM 1152 N N . GLN A 1 142 ? -44.392 2.701 76.294 1.00 52.28 142 GLN A N 1
ATOM 1153 C CA . GLN A 1 142 ? -44.537 1.533 77.139 1.00 52.28 142 GLN A CA 1
ATOM 1154 C C . GLN A 1 142 ? -45.099 2.056 78.451 1.00 52.28 142 GLN A C 1
ATOM 1156 O O . GLN A 1 142 ? -44.393 2.681 79.249 1.00 52.28 142 GLN A O 1
ATOM 1161 N N . GLN A 1 143 ? -46.404 1.864 78.641 1.00 58.56 143 GLN A N 1
ATOM 1162 C CA . GLN A 1 143 ? -47.063 2.152 79.894 1.00 58.56 143 GLN A CA 1
ATOM 1163 C C . GLN A 1 143 ? -46.305 1.358 80.947 1.00 58.56 143 GLN A C 1
ATOM 1165 O O . GLN A 1 143 ? -46.395 0.130 80.999 1.00 58.56 143 GLN A O 1
ATOM 1170 N N . LYS A 1 144 ? -45.507 2.062 81.756 1.00 58.50 144 LYS A N 1
ATOM 1171 C CA . LYS A 1 144 ? -44.823 1.494 82.911 1.00 58.50 144 LYS A CA 1
ATOM 1172 C C . LYS A 1 144 ? -45.908 0.945 83.830 1.00 58.50 144 LYS A C 1
ATOM 1174 O O . LYS A 1 144 ? -46.478 1.683 84.633 1.00 58.50 144 LYS A O 1
ATOM 1179 N N . LYS A 1 145 ? -46.232 -0.343 83.688 1.00 62.56 145 LYS A N 1
ATOM 1180 C CA . LYS A 1 145 ? -47.098 -1.059 84.621 1.00 62.56 145 LYS A CA 1
ATOM 1181 C C . LYS A 1 145 ? -46.381 -1.026 85.964 1.00 62.56 145 LYS A C 1
ATOM 1183 O O . LYS A 1 145 ? -45.381 -1.706 86.173 1.00 62.56 145 LYS A O 1
ATOM 1188 N N . SER A 1 146 ? -46.848 -0.135 86.832 1.00 59.22 146 SER A N 1
ATOM 1189 C CA . SER A 1 146 ? -46.313 0.056 88.172 1.00 59.22 146 SER A CA 1
ATOM 1190 C C . SER A 1 146 ? -46.636 -1.189 88.995 1.00 59.22 146 SER A C 1
ATOM 1192 O O . SER A 1 146 ? -47.721 -1.318 89.556 1.00 59.22 146 SER A O 1
ATOM 1194 N N . TRP A 1 147 ? -45.692 -2.130 89.022 1.00 62.31 147 TRP A N 1
ATOM 1195 C CA . TRP A 1 147 ? -45.780 -3.397 89.757 1.00 62.31 147 TRP A CA 1
ATOM 1196 C C . TRP A 1 147 ? -45.858 -3.205 91.287 1.00 62.31 147 TRP A C 1
ATOM 1198 O O . TRP A 1 147 ? -46.196 -4.125 92.020 1.00 62.31 147 TRP A O 1
ATOM 1208 N N . TRP A 1 148 ? -45.630 -1.981 91.772 1.00 65.25 148 TRP A N 1
ATOM 1209 C CA . TRP A 1 148 ? -45.589 -1.630 93.193 1.00 65.25 148 TRP A CA 1
ATOM 1210 C C . TRP A 1 148 ? -46.949 -1.261 93.805 1.00 65.25 148 TRP A C 1
ATOM 1212 O O . TRP A 1 148 ? -47.048 -1.135 95.019 1.00 65.25 148 TRP A O 1
ATOM 1222 N N . LYS A 1 149 ? -48.017 -1.108 93.007 1.00 59.41 149 LYS A N 1
ATOM 1223 C CA . LYS A 1 149 ? -49.360 -0.757 93.523 1.00 59.41 149 LYS A CA 1
ATOM 1224 C C . LYS A 1 149 ? -50.126 -1.920 94.177 1.00 59.41 149 LYS A C 1
ATOM 1226 O O . LYS A 1 149 ? -51.264 -1.728 94.578 1.00 59.41 149 LYS A O 1
ATOM 1231 N N . PHE A 1 150 ? -49.521 -3.103 94.278 1.00 59.00 150 PHE A N 1
ATOM 1232 C CA . PHE A 1 150 ? -50.136 -4.304 94.862 1.00 59.00 150 PHE A CA 1
ATOM 1233 C C . PHE A 1 150 ? -49.736 -4.580 96.327 1.00 59.00 150 PHE A C 1
ATOM 1235 O O . PHE A 1 150 ? -50.142 -5.602 96.866 1.00 59.00 150 PHE A O 1
ATOM 1242 N N . TRP A 1 151 ? -48.944 -3.708 96.963 1.00 50.28 151 TRP A N 1
ATOM 1243 C CA . TRP A 1 151 ? -48.372 -3.940 98.305 1.00 50.28 151 TRP A CA 1
ATOM 1244 C C . TRP A 1 151 ? -48.761 -2.899 99.377 1.00 50.28 151 TRP A C 1
ATOM 1246 O O . TRP A 1 151 ? -48.077 -2.781 100.391 1.00 50.28 151 TRP A O 1
ATOM 1256 N N . ILE A 1 152 ? -49.858 -2.163 99.178 1.00 50.62 152 ILE A N 1
ATOM 1257 C CA . ILE A 1 152 ? -50.540 -1.369 100.221 1.00 50.62 152 ILE A CA 1
ATOM 1258 C C . ILE A 1 152 ? -51.956 -1.911 100.362 1.00 50.62 152 ILE A C 1
ATOM 1260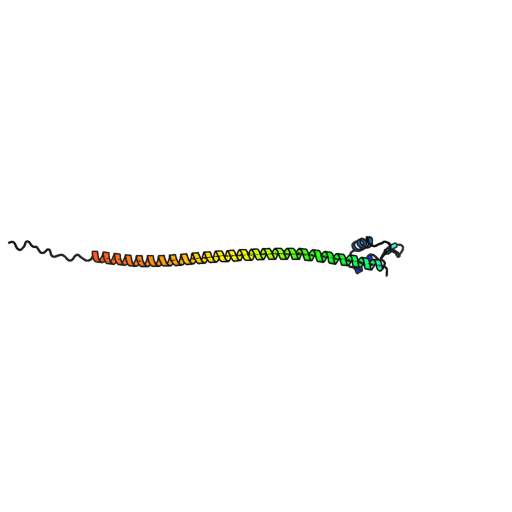 O O . ILE A 1 152 ? -52.399 -2.069 101.518 1.00 50.62 152 ILE A O 1
#